Protein AF-A0AAI8L3L9-F1 (afdb_monomer)

Sequence (124 aa):
MATKAFDLRNTSGVATRWTSKEIAEESVNEAFQQWITRNPRGLDSWMSRMRNKFGRNGDRGYFDPQTDLKSITWTLRDAKDLGLKWVRNGAQGVDAGNKVIIQLKYVGRGHPSGYVVYSAYLAG

Solvent-accessible surface area (backbone atoms only — not comparable to full-atom values): 7194 Å² total; per-residue (Å²): 132,86,77,82,68,87,62,88,78,66,64,80,47,68,48,60,45,62,72,41,70,66,57,47,53,53,51,50,50,51,43,48,54,55,46,44,72,77,35,66,64,61,56,56,55,49,51,53,54,46,34,71,62,17,35,69,60,43,81,39,80,84,88,47,78,90,78,61,41,47,77,45,78,39,70,48,87,88,55,75,61,54,21,32,18,33,36,53,99,56,62,68,73,39,77,24,42,38,31,41,36,38,29,34,34,73,49,14,68,86,38,98,79,26,51,44,81,71,47,72,49,55,54,97

pLDDT: mean 86.48, std 14.78, range [34.28, 96.81]

Mean predicted aligned error: 6.99 Å

Secondary structure (DSSP, 8-state):
-------TT----EEEEES-HHHHHHHHHHHHHHHHHH-HHHHHHHHHHHHHHH-TTS-SS---TTTSSEEEEEE-SS----EEEEETTS--SEE--SEEEEEEEE--TTSTTSEEEEEEEE--

InterPro domains:
  IPR041436 Bacterial CdiA-CT RNAse A domain [PF18431] (12-121)

Radius of gyration: 16.57 Å; Cα contacts (8 Å, |Δi|>4): 202; chains: 1; bounding box: 40×28×41 Å

Structure (mmCIF, N/CA/C/O backbone):
data_AF-A0AAI8L3L9-F1
#
_entry.id   AF-A0AAI8L3L9-F1
#
loop_
_atom_site.group_PDB
_atom_site.id
_atom_site.type_symbol
_atom_site.label_atom_id
_atom_site.label_alt_id
_atom_site.label_comp_id
_atom_site.label_asym_id
_atom_site.label_entity_id
_atom_site.label_seq_id
_atom_site.pdbx_PDB_ins_code
_atom_site.Cartn_x
_atom_site.Cartn_y
_atom_site.Cartn_z
_atom_site.occupancy
_atom_site.B_iso_or_equiv
_atom_site.auth_seq_id
_atom_site.auth_comp_id
_atom_site.auth_asym_id
_atom_site.auth_atom_id
_atom_site.pdbx_PDB_model_num
ATOM 1 N N . MET A 1 1 ? -12.716 -15.469 -22.678 1.00 39.50 1 MET A N 1
ATOM 2 C CA . MET A 1 1 ? -12.681 -15.490 -21.199 1.00 39.50 1 MET A CA 1
ATOM 3 C C . MET A 1 1 ? -13.663 -14.443 -20.711 1.00 39.50 1 MET A C 1
ATOM 5 O O . MET A 1 1 ? -13.563 -13.312 -21.165 1.00 39.50 1 MET A O 1
ATOM 9 N N . ALA A 1 2 ? -14.659 -14.821 -19.909 1.00 34.28 2 ALA A N 1
ATOM 10 C CA . ALA A 1 2 ? -15.717 -13.907 -19.489 1.00 34.28 2 ALA A CA 1
ATOM 11 C C . ALA A 1 2 ? -15.167 -12.858 -18.513 1.00 34.28 2 ALA A C 1
ATOM 13 O O . ALA A 1 2 ? -14.657 -13.194 -17.444 1.00 34.28 2 ALA A O 1
ATOM 14 N N . THR A 1 3 ? -15.266 -11.591 -18.900 1.00 41.81 3 THR A N 1
ATOM 15 C CA . THR A 1 3 ? -15.090 -10.423 -18.042 1.00 41.81 3 THR A CA 1
ATOM 16 C C . THR A 1 3 ? -16.030 -10.580 -16.849 1.00 41.81 3 THR A C 1
ATOM 18 O O . THR A 1 3 ? -17.247 -10.626 -17.029 1.00 41.81 3 THR A O 1
ATOM 21 N N . LYS A 1 4 ? -15.503 -10.682 -15.623 1.00 40.34 4 LYS A N 1
ATOM 22 C CA . LYS A 1 4 ? -16.340 -10.494 -14.432 1.00 40.34 4 LYS A CA 1
ATOM 23 C C . LYS A 1 4 ? -16.766 -9.029 -14.428 1.00 40.34 4 LYS A C 1
ATOM 25 O O . LYS A 1 4 ? -16.004 -8.161 -14.013 1.00 40.34 4 LYS A O 1
ATOM 30 N N . ALA A 1 5 ? -17.955 -8.765 -14.965 1.00 44.88 5 ALA A N 1
ATOM 31 C CA . ALA A 1 5 ? -18.642 -7.499 -14.785 1.00 44.88 5 ALA A CA 1
ATOM 32 C C . ALA A 1 5 ? -18.718 -7.194 -13.283 1.00 44.88 5 ALA A C 1
ATOM 34 O O . ALA A 1 5 ? -18.861 -8.104 -12.464 1.00 44.88 5 ALA A O 1
ATOM 35 N N . PHE A 1 6 ? -18.587 -5.918 -12.931 1.00 43.78 6 PHE A N 1
ATOM 36 C CA . PHE A 1 6 ? -18.769 -5.443 -11.567 1.00 43.78 6 PHE A CA 1
ATOM 37 C C . PHE A 1 6 ? -20.202 -5.781 -11.126 1.00 43.78 6 PHE A C 1
ATOM 39 O O . PHE A 1 6 ? -21.158 -5.135 -11.552 1.00 43.78 6 PHE A O 1
ATOM 46 N N . ASP A 1 7 ? -20.361 -6.850 -10.344 1.00 43.72 7 ASP A N 1
ATOM 47 C CA . ASP A 1 7 ? -21.665 -7.290 -9.857 1.00 43.72 7 ASP A CA 1
ATOM 48 C C . ASP A 1 7 ? -22.155 -6.313 -8.780 1.00 43.72 7 ASP A C 1
ATOM 50 O O . ASP A 1 7 ? -21.639 -6.266 -7.660 1.00 43.72 7 ASP A O 1
ATOM 54 N N . LEU A 1 8 ? -23.173 -5.523 -9.124 1.00 46.22 8 LEU A N 1
ATOM 55 C CA . LEU A 1 8 ? -23.841 -4.569 -8.233 1.00 46.22 8 LEU A CA 1
ATOM 56 C C . LEU A 1 8 ? -24.506 -5.248 -7.013 1.00 46.22 8 LEU A C 1
ATOM 58 O O . LEU A 1 8 ? -24.914 -4.561 -6.073 1.00 46.22 8 LEU A O 1
ATOM 62 N N . ARG A 1 9 ? -24.590 -6.587 -6.991 1.00 46.25 9 ARG A N 1
ATOM 63 C CA . ARG A 1 9 ? -25.084 -7.398 -5.866 1.00 46.25 9 ARG A CA 1
ATOM 64 C C . ARG A 1 9 ? -24.010 -7.746 -4.838 1.00 46.25 9 ARG A C 1
ATOM 66 O O . ARG A 1 9 ? -24.297 -8.508 -3.920 1.00 46.25 9 ARG A O 1
ATOM 73 N N . ASN A 1 10 ? -22.800 -7.196 -4.943 1.00 48.53 10 ASN A N 1
ATOM 74 C CA . ASN A 1 10 ? -21.767 -7.414 -3.936 1.00 48.53 10 ASN A CA 1
ATOM 75 C C . ASN A 1 10 ? -22.216 -6.849 -2.565 1.00 48.53 10 ASN A C 1
ATOM 77 O O . ASN A 1 10 ? -22.259 -5.634 -2.334 1.00 48.53 10 ASN A O 1
ATOM 81 N N . THR A 1 11 ? -22.629 -7.743 -1.665 1.00 46.41 11 THR A N 1
ATOM 82 C CA . THR A 1 11 ? -23.160 -7.447 -0.324 1.00 46.41 11 THR A CA 1
ATOM 83 C C . THR A 1 11 ? -22.063 -7.169 0.704 1.00 46.41 11 THR A C 1
ATOM 85 O O . THR A 1 11 ? -22.372 -6.690 1.788 1.00 46.41 11 THR A O 1
ATOM 88 N N . SER A 1 12 ? -20.788 -7.387 0.367 1.00 60.78 12 SER A N 1
ATOM 89 C CA . SER A 1 12 ? -19.642 -7.261 1.276 1.00 60.78 12 SER A CA 1
ATOM 90 C C . SER A 1 12 ? -18.860 -5.954 1.091 1.00 60.78 12 SER A C 1
ATOM 92 O O . SER A 1 12 ? -17.630 -5.957 1.064 1.00 60.78 12 SER A O 1
ATOM 94 N N . GLY A 1 13 ? -19.552 -4.830 0.890 1.00 79.00 13 GLY A N 1
ATOM 95 C CA . GLY A 1 13 ? -18.888 -3.530 0.779 1.00 79.00 13 GLY A CA 1
ATOM 96 C C . GLY A 1 13 ? -18.224 -3.160 2.104 1.00 79.00 13 GLY A C 1
ATOM 97 O O . GLY A 1 13 ? -18.926 -2.984 3.096 1.00 79.00 13 GLY A O 1
ATOM 98 N N . VAL A 1 14 ? -16.896 -3.050 2.122 1.00 87.25 14 VAL A N 1
ATOM 99 C CA . VAL A 1 14 ? -16.134 -2.566 3.279 1.00 87.25 14 VAL A CA 1
ATOM 100 C C . VAL A 1 14 ? -15.508 -1.231 2.909 1.00 87.25 14 VAL A C 1
ATOM 102 O O . VAL A 1 14 ? -14.778 -1.135 1.924 1.00 87.25 14 VAL A O 1
ATOM 105 N N . ALA A 1 15 ? -15.815 -0.199 3.686 1.00 90.12 15 ALA A N 1
ATOM 106 C CA . ALA A 1 15 ? -15.183 1.107 3.589 1.00 90.12 15 ALA A CA 1
ATOM 107 C C . ALA A 1 15 ? -14.285 1.316 4.805 1.00 90.12 15 ALA A C 1
ATOM 109 O O . ALA A 1 15 ? -14.654 0.941 5.915 1.00 90.12 15 ALA A O 1
ATOM 110 N N . THR A 1 16 ? -13.128 1.939 4.603 1.00 92.12 16 THR A N 1
ATOM 111 C CA . THR A 1 16 ? -12.197 2.283 5.684 1.00 92.12 16 THR A CA 1
ATOM 112 C C . THR A 1 16 ? -11.807 3.746 5.605 1.00 92.12 16 THR A C 1
ATOM 114 O O . THR A 1 16 ? -11.685 4.292 4.507 1.00 92.12 16 THR A O 1
ATOM 117 N N . ARG A 1 17 ? -11.546 4.364 6.752 1.00 93.44 17 ARG A N 1
ATOM 118 C CA . ARG A 1 17 ? -11.076 5.743 6.849 1.00 93.44 17 ARG A CA 1
ATOM 119 C C . ARG A 1 17 ? -9.945 5.819 7.860 1.00 93.44 17 ARG A C 1
ATOM 121 O O .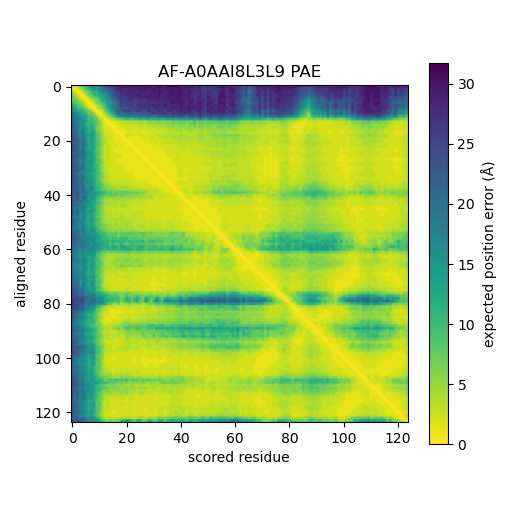 ARG A 1 17 ? -10.117 5.397 8.996 1.00 93.44 17 ARG A O 1
ATOM 128 N N . TRP A 1 18 ? -8.832 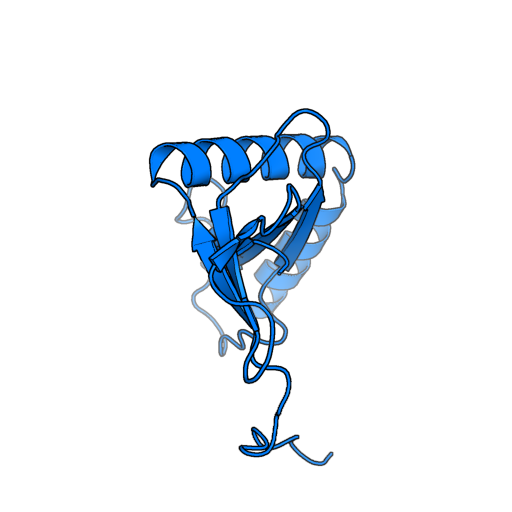6.405 7.441 1.00 94.50 18 TRP A N 1
ATOM 129 C CA . TRP A 1 18 ? -7.717 6.742 8.319 1.00 94.50 18 TRP A CA 1
ATOM 130 C C . TRP A 1 18 ? -8.141 7.730 9.407 1.00 94.50 18 TRP A C 1
ATOM 132 O O . TRP A 1 18 ? -8.926 8.643 9.136 1.00 94.50 18 TRP A O 1
ATOM 142 N N . THR A 1 19 ? -7.587 7.573 10.609 1.00 93.94 19 THR A N 1
ATOM 143 C CA . THR A 1 19 ? -7.829 8.494 11.730 1.00 93.94 19 THR A CA 1
ATOM 144 C C . THR A 1 19 ? -7.392 9.919 11.391 1.00 93.94 19 THR A C 1
ATOM 146 O O . THR A 1 19 ? -8.149 10.868 11.589 1.00 93.94 19 THR A O 1
ATOM 149 N N . SER A 1 20 ? -6.196 10.071 10.819 1.00 93.88 20 SER A N 1
ATOM 150 C CA . SER A 1 20 ? -5.680 11.351 10.336 1.00 93.88 20 SER A CA 1
ATOM 151 C C . SER A 1 20 ? -4.751 11.155 9.136 1.00 93.88 20 SER A C 1
ATOM 153 O O . SER A 1 20 ? -4.400 10.027 8.777 1.00 93.88 20 SER A O 1
ATOM 155 N N . LYS A 1 21 ? -4.365 12.263 8.496 1.00 94.50 21 LYS A N 1
ATOM 156 C CA . LYS A 1 21 ? -3.401 12.249 7.391 1.00 94.50 21 LYS A CA 1
ATOM 157 C C . LYS A 1 21 ? -2.019 11.805 7.877 1.00 94.50 21 LYS A C 1
ATOM 159 O O . LYS A 1 21 ? -1.376 11.005 7.212 1.00 94.50 21 LYS A O 1
ATOM 164 N N . GLU A 1 22 ? -1.605 12.290 9.039 1.00 94.00 22 GLU A N 1
ATOM 165 C CA . GLU A 1 22 ? -0.304 12.019 9.653 1.00 94.00 22 GLU A CA 1
ATOM 166 C C . GLU A 1 22 ? -0.169 10.524 9.960 1.00 94.00 22 GLU A C 1
ATOM 168 O O . GLU A 1 22 ? 0.787 9.890 9.522 1.00 94.00 22 GLU A O 1
ATOM 173 N N . ILE A 1 23 ? -1.196 9.926 10.580 1.00 92.81 23 ILE A N 1
ATOM 174 C CA . ILE A 1 23 ? -1.239 8.480 10.844 1.00 92.81 23 ILE A CA 1
ATOM 175 C C . ILE A 1 23 ? -1.167 7.687 9.537 1.00 92.81 23 ILE A C 1
ATOM 177 O O . ILE A 1 23 ? -0.471 6.674 9.475 1.00 92.81 23 ILE A O 1
ATOM 181 N N . ALA A 1 24 ? -1.858 8.132 8.483 1.00 94.12 2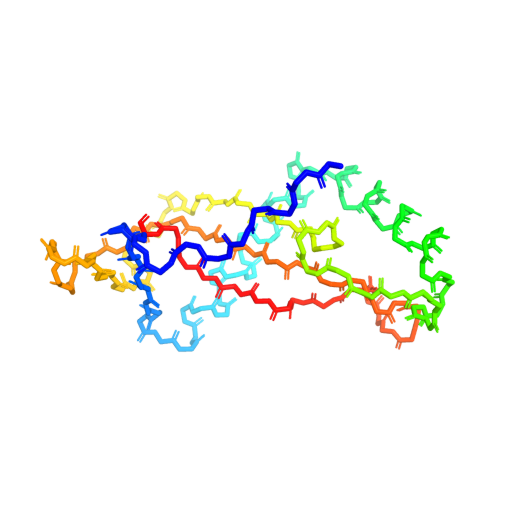4 ALA A N 1
ATOM 182 C CA . ALA A 1 24 ? -1.799 7.468 7.185 1.00 94.12 24 ALA A CA 1
ATOM 183 C C . ALA A 1 24 ? -0.384 7.516 6.586 1.00 94.12 24 ALA A C 1
ATOM 185 O O . ALA A 1 24 ? 0.123 6.491 6.136 1.00 94.12 24 ALA A O 1
ATOM 186 N N . GLU A 1 25 ? 0.266 8.681 6.597 1.00 95.25 25 GLU A N 1
ATOM 187 C CA . GLU A 1 25 ? 1.621 8.862 6.066 1.00 95.25 25 GLU A CA 1
ATOM 188 C C . GLU A 1 25 ? 2.653 8.033 6.838 1.00 95.25 25 GLU A C 1
ATOM 190 O O . GLU A 1 25 ? 3.425 7.290 6.226 1.00 95.25 25 GLU A O 1
ATOM 195 N N . GLU A 1 26 ? 2.632 8.103 8.170 1.00 94.19 26 GLU A N 1
ATOM 196 C CA . GLU A 1 26 ? 3.527 7.341 9.044 1.00 94.19 26 GLU A CA 1
ATOM 197 C C . GLU A 1 26 ? 3.333 5.835 8.856 1.00 94.19 26 GLU A C 1
ATOM 199 O O . GLU A 1 26 ? 4.294 5.115 8.574 1.00 94.19 26 GLU A O 1
ATOM 204 N N . SER A 1 27 ? 2.083 5.368 8.896 1.00 94.56 27 SER A N 1
ATOM 205 C CA . SER A 1 27 ? 1.754 3.945 8.761 1.00 94.56 27 SER A CA 1
ATOM 206 C C . SER A 1 27 ? 2.138 3.389 7.395 1.00 94.56 27 SER A C 1
ATOM 208 O O . SER A 1 27 ? 2.644 2.270 7.295 1.00 94.56 27 SER A O 1
ATOM 210 N N . VAL A 1 28 ? 1.904 4.148 6.319 1.00 95.69 28 VAL A N 1
ATOM 211 C CA . VAL A 1 28 ? 2.267 3.734 4.956 1.00 95.69 28 VAL A CA 1
ATOM 212 C C . VAL A 1 28 ? 3.781 3.684 4.794 1.00 95.69 28 VAL A C 1
ATOM 214 O O . VAL A 1 28 ? 4.294 2.706 4.243 1.00 95.69 28 VAL A O 1
ATOM 217 N N . ASN A 1 29 ? 4.501 4.690 5.293 1.00 95.38 29 ASN A N 1
ATOM 218 C CA . ASN A 1 29 ? 5.959 4.710 5.246 1.00 95.38 29 ASN A CA 1
ATOM 219 C C . ASN A 1 29 ? 6.556 3.549 6.044 1.00 95.38 29 ASN A C 1
ATOM 221 O O . ASN A 1 29 ? 7.376 2.804 5.507 1.00 95.38 29 ASN A O 1
ATOM 225 N N . GLU A 1 30 ? 6.115 3.341 7.284 1.00 95.38 30 GLU A N 1
ATOM 226 C CA . GLU A 1 30 ? 6.589 2.250 8.132 1.00 95.38 30 GLU A CA 1
ATOM 227 C C . GLU A 1 30 ? 6.298 0.884 7.496 1.00 95.38 30 GLU A C 1
ATOM 229 O O . GLU A 1 30 ? 7.201 0.055 7.347 1.00 95.38 30 GLU A O 1
ATOM 234 N N . ALA A 1 31 ? 5.061 0.661 7.043 1.00 95.50 31 ALA A N 1
ATOM 235 C CA . ALA A 1 31 ? 4.663 -0.584 6.394 1.00 95.50 31 ALA A CA 1
ATOM 236 C C . ALA A 1 31 ? 5.493 -0.857 5.134 1.00 95.50 31 ALA A C 1
ATOM 238 O O . ALA A 1 31 ? 5.931 -1.990 4.910 1.00 95.50 31 ALA A O 1
ATOM 239 N N . PHE A 1 32 ? 5.743 0.172 4.321 1.00 95.44 32 PHE A N 1
ATOM 240 C CA . PHE A 1 32 ? 6.561 0.040 3.125 1.00 95.44 32 PHE A CA 1
ATOM 241 C C . PHE A 1 32 ? 8.016 -0.300 3.467 1.00 95.44 32 PHE A C 1
ATOM 243 O O . PHE A 1 32 ? 8.554 -1.258 2.910 1.00 95.44 32 PHE A O 1
ATOM 250 N N . GLN A 1 33 ? 8.629 0.417 4.415 1.00 94.75 33 GLN A N 1
ATOM 251 C CA . GLN A 1 33 ? 10.013 0.196 4.856 1.00 94.75 33 GLN A CA 1
ATOM 252 C C . GLN A 1 33 ? 10.217 -1.206 5.445 1.00 94.75 33 GLN A C 1
ATOM 254 O O . GLN A 1 33 ? 11.172 -1.915 5.102 1.00 94.75 33 GLN A O 1
ATOM 259 N N . GLN A 1 34 ? 9.285 -1.664 6.283 1.00 95.38 34 GLN A N 1
ATOM 260 C CA . GLN A 1 34 ? 9.333 -3.020 6.823 1.00 95.38 34 GLN A CA 1
ATOM 261 C C . GLN A 1 34 ? 9.157 -4.066 5.717 1.00 95.38 34 GLN A C 1
ATOM 263 O O . GLN A 1 34 ? 9.877 -5.070 5.692 1.00 95.38 34 GLN A O 1
ATOM 268 N N . TRP A 1 35 ? 8.245 -3.832 4.769 1.00 94.88 35 TRP A N 1
ATOM 269 C CA . TRP A 1 35 ? 8.011 -4.766 3.675 1.00 94.88 35 TRP A CA 1
ATOM 270 C C . TRP A 1 35 ? 9.223 -4.897 2.751 1.00 94.88 35 TRP A C 1
ATOM 272 O O . TRP A 1 35 ? 9.604 -6.032 2.458 1.00 94.88 35 TRP A O 1
ATOM 282 N N . ILE A 1 36 ? 9.851 -3.792 2.323 1.00 93.62 36 ILE A N 1
ATOM 283 C CA . ILE A 1 36 ? 11.039 -3.844 1.448 1.00 93.62 36 ILE A CA 1
ATOM 284 C C . ILE A 1 36 ? 12.216 -4.529 2.144 1.00 93.62 36 ILE A C 1
ATOM 286 O O . ILE A 1 36 ? 12.909 -5.325 1.514 1.00 93.62 36 ILE A O 1
ATOM 290 N N . THR A 1 37 ? 12.380 -4.314 3.454 1.00 93.38 37 THR A N 1
ATOM 291 C CA . THR A 1 37 ? 13.418 -4.978 4.254 1.00 93.38 37 THR A CA 1
ATOM 292 C C . THR A 1 37 ? 13.222 -6.495 4.263 1.00 93.38 37 THR A C 1
ATOM 294 O O . THR A 1 37 ? 14.188 -7.249 4.163 1.00 93.38 37 THR A O 1
ATOM 297 N N . ARG A 1 38 ? 11.969 -6.971 4.326 1.00 93.44 38 ARG A N 1
ATOM 298 C CA . ARG A 1 38 ? 11.662 -8.414 4.296 1.00 93.44 38 ARG A CA 1
ATOM 299 C C . ARG A 1 38 ? 11.519 -8.999 2.890 1.00 93.44 38 ARG A C 1
ATOM 301 O O . ARG A 1 38 ? 11.603 -10.213 2.736 1.00 93.44 38 ARG A O 1
ATOM 308 N N . ASN A 1 39 ? 11.300 -8.170 1.870 1.00 91.94 39 ASN A N 1
ATOM 309 C CA . ASN A 1 39 ? 11.049 -8.594 0.490 1.00 91.94 39 ASN A CA 1
ATOM 310 C C . ASN A 1 39 ? 11.960 -7.867 -0.515 1.00 91.94 39 ASN A C 1
ATOM 312 O O . ASN A 1 39 ? 11.453 -7.330 -1.507 1.00 91.94 39 ASN A O 1
ATOM 316 N N . PRO A 1 40 ? 13.295 -7.883 -0.333 1.00 83.94 40 PRO A N 1
ATOM 317 C CA . PRO A 1 40 ? 14.206 -7.041 -1.112 1.00 83.94 40 PRO A CA 1
ATOM 318 C C . PRO A 1 40 ? 14.090 -7.280 -2.625 1.00 83.94 40 PRO A C 1
ATOM 320 O O . PRO A 1 40 ? 14.078 -6.345 -3.414 1.00 83.94 40 PRO A O 1
ATOM 323 N N . ARG A 1 41 ? 13.884 -8.533 -3.050 1.00 92.38 41 ARG A N 1
ATOM 324 C CA . ARG A 1 41 ? 13.749 -8.891 -4.477 1.00 92.38 41 ARG A CA 1
ATOM 325 C C . ARG A 1 41 ? 12.354 -8.647 -5.057 1.00 92.38 41 ARG A C 1
ATOM 327 O O . ARG A 1 41 ? 12.180 -8.664 -6.278 1.00 92.38 41 ARG A O 1
ATOM 334 N N . GLY A 1 42 ? 11.341 -8.482 -4.205 1.00 91.38 42 GLY A N 1
ATOM 335 C CA . GLY A 1 42 ? 9.942 -8.400 -4.624 1.00 91.38 42 GLY A CA 1
ATOM 336 C C . GLY A 1 42 ? 9.631 -7.111 -5.381 1.00 91.38 42 GLY A C 1
ATOM 337 O O . GLY A 1 42 ? 8.846 -7.132 -6.334 1.00 91.38 42 GLY A O 1
ATOM 338 N N . LEU A 1 43 ? 10.265 -6.010 -4.972 1.00 92.94 43 LEU A N 1
ATOM 339 C CA . LEU A 1 43 ? 10.152 -4.715 -5.634 1.00 92.94 43 LEU A CA 1
ATOM 340 C C . LEU A 1 43 ? 10.886 -4.721 -6.978 1.00 92.94 43 LEU A C 1
ATOM 342 O O . LEU A 1 43 ? 10.276 -4.417 -7.999 1.00 92.94 43 LEU A O 1
ATOM 346 N N . ASP A 1 44 ? 12.143 -5.165 -7.001 1.00 93.00 44 ASP A N 1
ATOM 347 C CA . ASP A 1 44 ? 12.979 -5.187 -8.211 1.00 93.00 44 ASP A CA 1
ATOM 348 C C . ASP A 1 44 ? 12.398 -6.059 -9.326 1.00 93.00 44 ASP A C 1
ATOM 350 O O . ASP A 1 44 ? 12.396 -5.683 -10.505 1.00 93.00 44 ASP A O 1
ATOM 354 N N . SER A 1 45 ? 11.854 -7.221 -8.955 1.00 94.75 45 SER A N 1
ATOM 355 C CA . SER A 1 45 ? 11.215 -8.137 -9.903 1.00 94.75 45 SER A CA 1
ATOM 356 C C . SER A 1 45 ? 9.963 -7.509 -10.515 1.00 94.75 45 SER A C 1
ATOM 358 O O . SER A 1 45 ? 9.748 -7.578 -11.728 1.00 94.75 45 SER A O 1
ATOM 360 N N . TRP A 1 46 ? 9.144 -6.845 -9.692 1.00 94.75 46 TRP A N 1
ATOM 361 C CA . TRP A 1 46 ? 7.974 -6.120 -10.178 1.00 94.75 46 TRP A CA 1
ATOM 362 C C . TRP A 1 46 ? 8.372 -4.939 -11.072 1.00 94.75 46 TRP A C 1
ATOM 364 O O . TRP A 1 46 ? 7.848 -4.822 -12.179 1.00 94.75 46 TRP A O 1
ATOM 374 N N . MET A 1 47 ? 9.346 -4.131 -10.652 1.00 94.38 47 MET A N 1
ATOM 375 C CA . MET A 1 47 ? 9.875 -3.002 -11.423 1.00 94.38 47 MET A CA 1
ATOM 376 C C . MET A 1 47 ? 10.412 -3.440 -12.786 1.00 94.38 47 MET A C 1
ATOM 378 O O . MET A 1 47 ? 10.147 -2.793 -13.797 1.00 94.38 47 MET A O 1
ATOM 382 N N . SER A 1 48 ? 11.122 -4.567 -12.843 1.00 94.50 48 SER A N 1
ATOM 383 C CA . SER A 1 48 ? 11.641 -5.126 -14.096 1.00 94.50 48 SER A CA 1
ATOM 384 C C . SER A 1 48 ? 10.516 -5.558 -15.038 1.00 94.50 48 SER A C 1
ATOM 386 O O . SER A 1 48 ? 10.552 -5.227 -16.225 1.00 94.50 48 SER A O 1
ATOM 388 N N . ARG A 1 49 ? 9.479 -6.224 -14.509 1.00 94.62 49 ARG A N 1
ATOM 389 C CA . ARG A 1 49 ? 8.271 -6.588 -15.269 1.00 94.62 49 ARG A CA 1
ATOM 390 C C . ARG A 1 49 ? 7.566 -5.346 -15.822 1.00 94.62 49 ARG A C 1
ATOM 392 O O . ARG A 1 49 ? 7.222 -5.317 -17.001 1.00 94.62 49 ARG A O 1
ATOM 399 N N . MET A 1 50 ? 7.385 -4.317 -14.995 1.00 95.12 50 MET A N 1
ATOM 400 C CA . MET A 1 50 ? 6.734 -3.068 -15.402 1.00 95.12 50 MET A CA 1
ATOM 401 C C . MET A 1 50 ? 7.550 -2.299 -16.434 1.00 95.12 50 MET A C 1
ATOM 403 O O . MET A 1 50 ? 6.988 -1.855 -17.425 1.00 95.12 50 MET A O 1
ATOM 407 N N . ARG A 1 51 ? 8.874 -2.223 -16.282 1.00 93.69 51 ARG A N 1
ATOM 408 C CA . ARG A 1 51 ? 9.764 -1.599 -17.270 1.00 93.69 51 ARG A CA 1
ATOM 409 C C . ARG A 1 51 ? 9.679 -2.272 -18.640 1.00 93.69 51 ARG A C 1
ATOM 411 O O . ARG A 1 51 ? 9.766 -1.592 -19.657 1.00 93.69 51 ARG A O 1
ATOM 418 N N . ASN A 1 52 ? 9.526 -3.594 -18.681 1.00 92.69 52 ASN A N 1
ATOM 419 C CA . ASN A 1 52 ? 9.369 -4.316 -19.944 1.00 92.69 52 ASN A CA 1
ATOM 420 C C . ASN A 1 52 ? 8.000 -4.042 -20.586 1.00 92.69 52 ASN A C 1
ATOM 422 O O . ASN A 1 52 ? 7.923 -3.910 -21.803 1.00 92.69 52 ASN A O 1
ATOM 426 N N . LYS A 1 53 ? 6.940 -3.914 -19.776 1.00 92.31 53 LYS A N 1
ATOM 427 C CA . LYS A 1 53 ? 5.580 -3.618 -20.253 1.00 92.31 53 LYS A CA 1
ATOM 428 C C . LYS A 1 53 ? 5.412 -2.159 -20.700 1.00 92.31 53 LYS A C 1
ATOM 430 O O . LYS A 1 53 ? 4.923 -1.915 -21.796 1.00 92.31 53 LYS A O 1
ATOM 435 N N . PHE A 1 54 ? 5.830 -1.209 -19.866 1.00 92.44 54 PHE A N 1
ATOM 436 C CA . PHE A 1 54 ? 5.584 0.227 -20.042 1.00 92.44 54 PHE A CA 1
ATOM 437 C C . PHE A 1 54 ? 6.774 1.005 -20.620 1.00 92.44 54 PHE A C 1
ATOM 439 O O . PHE A 1 54 ? 6.697 2.214 -20.823 1.00 92.44 54 PHE A O 1
ATOM 446 N N . GLY A 1 55 ? 7.891 0.330 -20.894 1.00 89.31 55 GLY A N 1
ATOM 447 C CA . GLY A 1 55 ? 9.132 0.979 -21.303 1.00 89.31 55 GLY A CA 1
ATOM 448 C C . GLY A 1 55 ? 9.862 1.656 -20.138 1.00 89.31 55 GLY A C 1
ATOM 449 O O . GLY A 1 55 ? 9.389 1.710 -19.006 1.00 89.31 55 GLY A O 1
ATOM 450 N N . ARG A 1 56 ? 11.061 2.184 -20.417 1.00 85.44 56 ARG A N 1
ATOM 451 C CA . ARG A 1 56 ? 11.921 2.827 -19.402 1.00 85.44 56 ARG A CA 1
ATOM 452 C C . ARG A 1 56 ? 11.313 4.103 -18.808 1.00 85.44 56 ARG A C 1
ATOM 454 O O . ARG A 1 56 ? 11.634 4.437 -17.667 1.00 85.44 56 ARG A O 1
ATOM 461 N N . ASN A 1 57 ? 10.463 4.785 -19.573 1.00 85.75 57 ASN A N 1
ATOM 462 C CA . ASN A 1 57 ? 9.866 6.065 -19.202 1.00 85.75 57 ASN A CA 1
ATOM 463 C C . ASN A 1 57 ? 8.414 5.928 -18.721 1.00 85.75 57 ASN A C 1
ATOM 465 O O . ASN A 1 57 ? 7.821 6.929 -18.349 1.00 85.75 57 ASN A O 1
ATOM 469 N N . GLY A 1 58 ? 7.854 4.711 -18.683 1.00 83.00 58 GLY A N 1
ATOM 470 C CA . GLY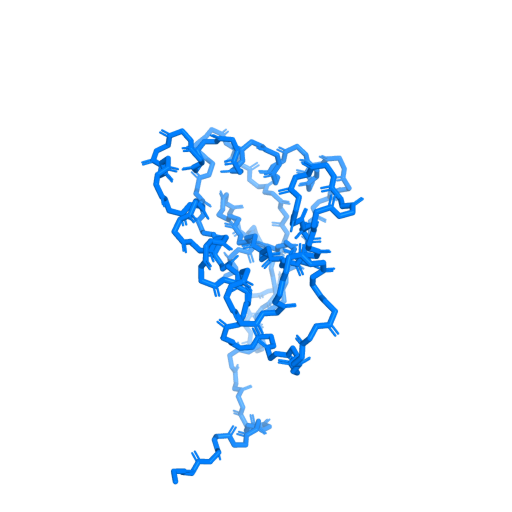 A 1 58 ? 6.463 4.504 -18.267 1.00 83.00 58 GLY A CA 1
ATOM 471 C C . GLY A 1 58 ? 5.426 5.026 -19.271 1.00 83.00 58 GLY A C 1
ATOM 472 O O . GLY A 1 58 ? 4.270 5.205 -18.907 1.00 83.00 58 GLY A O 1
ATOM 473 N N . ASP A 1 59 ? 5.841 5.290 -20.509 1.00 83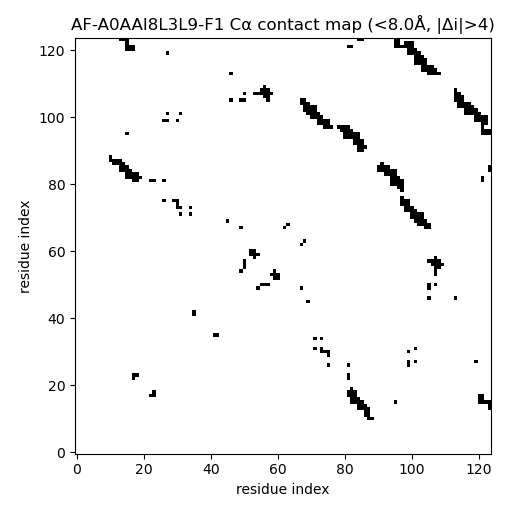.62 59 ASP A N 1
ATOM 474 C CA . ASP A 1 59 ? 5.102 6.001 -21.556 1.00 83.62 59 ASP A CA 1
ATOM 475 C C . ASP A 1 59 ? 4.417 5.074 -22.572 1.00 83.62 59 ASP A C 1
ATOM 477 O O . ASP A 1 59 ? 3.726 5.540 -23.476 1.00 83.62 59 ASP A O 1
ATOM 481 N N . ARG A 1 60 ? 4.609 3.756 -22.452 1.00 84.56 60 ARG A N 1
ATOM 482 C CA . ARG A 1 60 ? 4.100 2.772 -23.418 1.00 84.56 60 ARG A CA 1
ATOM 483 C C . ARG A 1 60 ? 2.987 1.922 -22.832 1.00 84.56 60 ARG A C 1
ATOM 485 O O . ARG A 1 60 ? 3.056 1.527 -21.681 1.00 84.56 60 ARG A O 1
ATOM 492 N N . GLY A 1 61 ? 2.040 1.512 -23.670 1.00 82.81 61 GLY A N 1
ATOM 493 C CA . GLY A 1 61 ? 1.020 0.530 -23.300 1.00 82.81 61 GLY A CA 1
ATOM 494 C C . GLY A 1 61 ? -0.112 1.090 -22.435 1.00 82.81 61 GLY A C 1
ATOM 495 O O . GLY A 1 61 ? -0.099 2.239 -22.001 1.00 82.81 61 GLY A O 1
ATOM 496 N N . TYR A 1 62 ? -1.126 0.256 -22.220 1.00 87.94 62 TYR A N 1
ATOM 497 C CA . TYR A 1 62 ? -2.306 0.601 -21.431 1.00 87.94 62 TYR A CA 1
ATOM 498 C C . TYR A 1 62 ? -2.126 0.168 -19.973 1.00 87.94 62 TYR A C 1
ATOM 500 O O . TYR A 1 62 ? -1.705 -0.961 -19.700 1.00 87.94 62 TYR A O 1
ATOM 508 N N . PHE A 1 63 ? -2.439 1.073 -19.044 1.00 90.06 63 PHE A N 1
ATOM 509 C CA . PHE A 1 63 ? -2.416 0.794 -17.612 1.00 90.06 63 PHE A CA 1
ATOM 510 C C . PHE A 1 63 ? -3.701 0.087 -17.185 1.00 90.06 63 PHE A C 1
ATOM 512 O O . PHE A 1 63 ? -4.787 0.652 -17.298 1.00 90.06 63 PHE A O 1
ATOM 519 N N . ASP A 1 64 ? -3.558 -1.118 -16.638 1.00 90.19 64 ASP A N 1
ATOM 520 C CA . ASP A 1 64 ? -4.641 -1.864 -16.012 1.00 90.19 64 ASP A CA 1
ATOM 521 C C . ASP A 1 64 ? -4.421 -1.932 -14.487 1.00 90.19 64 ASP A C 1
ATOM 523 O O . ASP A 1 64 ? -3.513 -2.637 -14.018 1.00 90.19 64 ASP A O 1
ATOM 527 N N . PRO A 1 65 ? -5.247 -1.239 -13.679 1.00 86.50 65 PRO A N 1
ATOM 528 C CA . PRO A 1 65 ? -5.108 -1.249 -12.227 1.00 86.50 65 PRO A CA 1
ATOM 529 C C . PRO A 1 65 ? -5.287 -2.642 -11.604 1.00 86.50 65 PRO A C 1
ATOM 531 O O . PRO A 1 65 ? -4.821 -2.859 -10.487 1.00 86.50 65 PRO A O 1
ATOM 534 N N . GLN A 1 66 ? -5.906 -3.603 -12.298 1.00 86.25 66 GLN A N 1
ATOM 535 C CA . GLN A 1 66 ? -6.084 -4.964 -11.784 1.00 86.25 66 GLN A CA 1
ATOM 536 C C . GLN A 1 66 ? -4.795 -5.795 -11.837 1.00 86.25 66 GLN A C 1
ATOM 538 O O . GLN A 1 66 ? -4.611 -6.685 -11.007 1.00 86.25 66 GLN A O 1
ATOM 543 N N . THR A 1 67 ? -3.888 -5.521 -12.783 1.00 87.75 67 THR A N 1
ATOM 544 C CA . THR A 1 67 ? -2.699 -6.368 -13.028 1.00 87.75 67 THR A CA 1
ATOM 545 C C . THR A 1 67 ? -1.357 -5.652 -12.877 1.00 87.75 67 THR A C 1
ATOM 547 O O . THR A 1 67 ? -0.309 -6.296 -12.701 1.00 87.75 67 THR A O 1
ATOM 550 N N . ASP A 1 68 ? -1.366 -4.324 -12.990 1.00 92.31 68 ASP A N 1
ATOM 551 C CA . ASP A 1 68 ? -0.144 -3.518 -13.056 1.00 92.31 68 ASP A CA 1
ATOM 552 C C . ASP A 1 68 ? 0.230 -2.890 -11.720 1.00 92.31 68 ASP A C 1
ATOM 554 O O . ASP A 1 68 ? 1.406 -2.609 -11.480 1.00 92.31 68 ASP A O 1
ATOM 558 N N . LEU A 1 69 ? -0.735 -2.752 -10.811 1.00 95.00 69 LEU A N 1
ATOM 559 C CA . LEU A 1 69 ? -0.453 -2.325 -9.450 1.00 95.00 69 LEU A CA 1
ATOM 560 C C . LEU A 1 69 ? 0.297 -3.417 -8.681 1.00 95.00 69 LEU A C 1
ATOM 562 O O . LEU A 1 69 ? -0.046 -4.601 -8.725 1.00 95.00 69 LEU A O 1
ATOM 566 N N . LYS A 1 70 ? 1.316 -3.016 -7.919 1.00 95.56 70 LYS A N 1
ATOM 567 C CA . LYS A 1 70 ? 1.898 -3.881 -6.889 1.00 95.56 70 LYS A CA 1
ATOM 568 C C . LYS A 1 70 ? 1.141 -3.659 -5.595 1.00 95.56 70 LYS A C 1
ATOM 570 O O . LYS A 1 70 ? 1.339 -2.639 -4.945 1.00 95.56 70 LYS A O 1
ATOM 575 N N . SER A 1 71 ? 0.307 -4.623 -5.222 1.00 95.19 71 SER A N 1
ATOM 576 C CA . SER A 1 71 ? -0.285 -4.649 -3.888 1.00 95.19 71 SER A CA 1
ATOM 577 C C . SER A 1 71 ? 0.735 -5.178 -2.879 1.00 95.19 71 SER A C 1
ATOM 579 O O . SER A 1 71 ? 1.311 -6.257 -3.051 1.00 95.19 71 SER A O 1
ATOM 581 N N . ILE A 1 72 ? 0.975 -4.385 -1.845 1.00 95.00 72 ILE A N 1
ATOM 582 C CA . ILE A 1 72 ? 1.740 -4.719 -0.653 1.00 95.00 72 ILE A CA 1
ATOM 583 C C . ILE A 1 72 ? 0.738 -4.761 0.488 1.00 95.00 72 ILE A C 1
ATOM 585 O O . ILE A 1 72 ? -0.040 -3.833 0.670 1.00 95.00 72 ILE A O 1
ATOM 589 N N . THR A 1 73 ? 0.740 -5.848 1.245 1.00 94.62 73 THR A N 1
ATOM 590 C CA . THR A 1 73 ? -0.090 -5.993 2.438 1.00 94.62 73 THR A CA 1
ATOM 591 C C . THR A 1 73 ? 0.826 -6.205 3.626 1.00 94.62 73 THR A C 1
ATOM 593 O O . THR A 1 73 ? 1.681 -7.092 3.587 1.00 94.62 73 THR A O 1
ATOM 596 N N . TRP A 1 74 ? 0.649 -5.402 4.669 1.00 95.62 74 TRP A N 1
ATOM 597 C CA . TRP A 1 74 ? 1.507 -5.442 5.844 1.00 95.62 74 TRP A CA 1
ATOM 598 C C . TRP A 1 74 ? 0.731 -5.204 7.134 1.00 95.62 74 TRP A C 1
ATOM 600 O O . TRP A 1 74 ? -0.275 -4.503 7.128 1.00 95.62 74 TRP A O 1
ATOM 610 N N . THR A 1 75 ? 1.205 -5.780 8.235 1.00 94.31 75 THR A N 1
ATOM 611 C CA . THR A 1 75 ? 0.616 -5.616 9.569 1.00 94.31 75 THR A CA 1
ATOM 612 C C . THR A 1 75 ? 1.634 -4.944 10.482 1.00 94.31 75 THR A C 1
ATOM 614 O O . THR A 1 75 ? 2.706 -5.504 10.716 1.00 94.31 75 THR A O 1
ATOM 617 N N . LEU A 1 76 ? 1.291 -3.762 10.992 1.00 92.31 76 LEU A N 1
ATOM 618 C CA . LEU A 1 76 ? 2.106 -2.981 11.922 1.00 92.31 76 LEU A CA 1
ATOM 619 C C . LEU A 1 76 ? 1.893 -3.516 13.341 1.00 92.31 76 LEU A C 1
ATOM 621 O O . LEU A 1 76 ? 0.824 -3.346 13.916 1.00 92.31 76 LEU A O 1
ATOM 625 N N . ARG A 1 77 ? 2.878 -4.232 13.893 1.00 84.00 77 ARG A N 1
ATOM 626 C CA . ARG A 1 77 ? 2.694 -5.016 15.133 1.00 84.00 77 ARG A CA 1
ATOM 627 C C . ARG A 1 77 ? 2.416 -4.164 16.370 1.00 84.00 77 ARG A C 1
ATOM 629 O O . ARG A 1 77 ? 1.647 -4.607 17.218 1.00 84.00 77 ARG A O 1
ATOM 636 N N . ASP A 1 78 ? 2.997 -2.973 16.431 1.00 80.12 78 ASP A N 1
ATOM 637 C CA . ASP A 1 78 ? 2.940 -2.109 17.614 1.00 80.12 78 ASP A CA 1
ATOM 638 C C . ASP A 1 78 ? 1.889 -0.994 17.490 1.00 80.12 78 ASP A C 1
ATOM 640 O O . ASP A 1 78 ? 1.562 -0.333 18.474 1.00 80.12 78 ASP A O 1
ATOM 644 N N . ALA A 1 79 ? 1.299 -0.822 16.302 1.00 73.00 79 ALA A N 1
ATOM 645 C CA . ALA A 1 79 ? 0.216 0.126 16.082 1.00 73.00 79 ALA A CA 1
ATOM 646 C C . ALA A 1 79 ? -1.124 -0.464 16.544 1.00 73.00 79 ALA A C 1
ATOM 648 O O . ALA A 1 79 ? -1.484 -1.590 16.186 1.00 73.00 79 ALA A O 1
ATOM 649 N N . LYS A 1 80 ? -1.884 0.320 17.312 1.00 67.81 80 LYS A N 1
ATOM 650 C CA . LYS A 1 80 ? -3.292 0.059 17.626 1.00 67.81 80 LYS A CA 1
ATOM 651 C C . LYS A 1 80 ? -4.128 1.174 17.010 1.00 67.81 80 LYS A C 1
ATOM 653 O O . LYS A 1 80 ? -3.765 2.332 17.165 1.00 67.81 80 LYS A O 1
ATOM 658 N N . ASP A 1 81 ? -5.206 0.784 16.337 1.00 77.75 81 ASP A N 1
ATOM 659 C CA . ASP A 1 81 ? -6.201 1.660 15.714 1.00 77.75 81 ASP A CA 1
ATOM 660 C C . ASP A 1 81 ? -5.641 2.682 14.707 1.00 77.75 81 ASP A C 1
ATOM 662 O O . ASP A 1 81 ? -5.345 3.836 15.016 1.00 77.75 81 ASP A O 1
ATOM 666 N N . LEU A 1 82 ? -5.510 2.250 13.452 1.00 89.75 82 LEU A N 1
ATOM 667 C CA . LEU A 1 82 ? -5.110 3.138 12.356 1.00 89.75 82 LEU A CA 1
ATOM 668 C C . LEU A 1 82 ? -6.287 3.948 11.785 1.00 89.75 82 LEU A C 1
ATOM 670 O O . LEU A 1 82 ? -6.095 4.828 10.935 1.00 89.75 82 LEU A O 1
ATOM 674 N N . GLY A 1 83 ? -7.512 3.622 12.194 1.00 91.81 83 GLY A N 1
ATOM 675 C CA . GLY A 1 83 ? -8.718 4.167 11.606 1.00 91.81 83 GLY A CA 1
ATOM 676 C C . GLY A 1 83 ? -9.921 3.256 11.752 1.00 91.81 83 GLY A C 1
ATOM 677 O O . GLY A 1 83 ? -9.889 2.184 12.343 1.00 91.81 83 GLY A O 1
ATOM 678 N N . LEU A 1 84 ? -11.010 3.687 11.133 1.00 93.25 84 LEU A N 1
ATOM 679 C CA . LEU A 1 84 ? -12.314 3.060 11.276 1.00 93.25 84 LEU A CA 1
ATOM 680 C C . LEU A 1 84 ? -12.718 2.312 10.009 1.00 93.25 84 LEU A C 1
ATOM 682 O O . LEU A 1 84 ? -12.329 2.678 8.895 1.00 93.25 84 LEU A O 1
ATOM 686 N N . LYS A 1 85 ? -13.557 1.292 10.176 1.00 91.50 85 LYS A N 1
ATOM 687 C CA . LYS A 1 85 ? -14.202 0.544 9.099 1.00 91.50 85 LYS A CA 1
ATOM 688 C C . LYS A 1 85 ? -15.719 0.503 9.239 1.00 91.50 85 LYS A C 1
ATOM 690 O O . LYS A 1 85 ? -16.279 0.499 10.337 1.00 91.50 85 LYS A O 1
ATOM 695 N N . TRP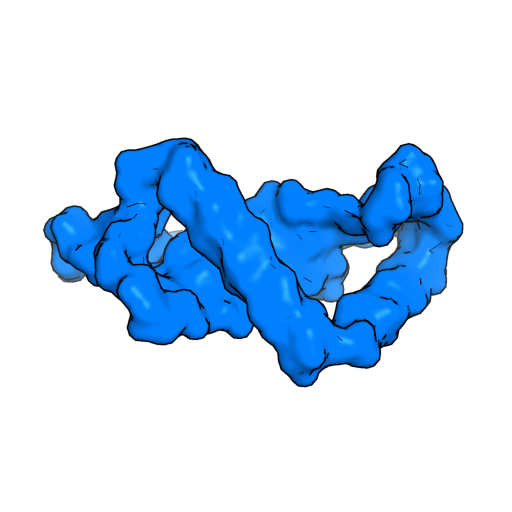 A 1 86 ? -16.378 0.408 8.091 1.00 91.25 86 TRP A N 1
ATOM 696 C CA . TRP A 1 86 ? -17.820 0.255 7.947 1.00 91.25 86 TRP A CA 1
ATOM 697 C C . TRP A 1 86 ? -18.101 -0.886 6.981 1.00 91.25 86 TRP A C 1
ATOM 699 O O . TRP A 1 86 ? -17.602 -0.893 5.855 1.00 91.25 86 TRP A O 1
ATOM 709 N N . VAL A 1 87 ? -18.912 -1.842 7.421 1.00 89.94 87 VAL A N 1
ATOM 710 C CA . VAL A 1 87 ? -19.340 -2.983 6.611 1.00 89.94 87 VAL A CA 1
ATOM 711 C C . VAL A 1 87 ? -20.786 -2.761 6.189 1.00 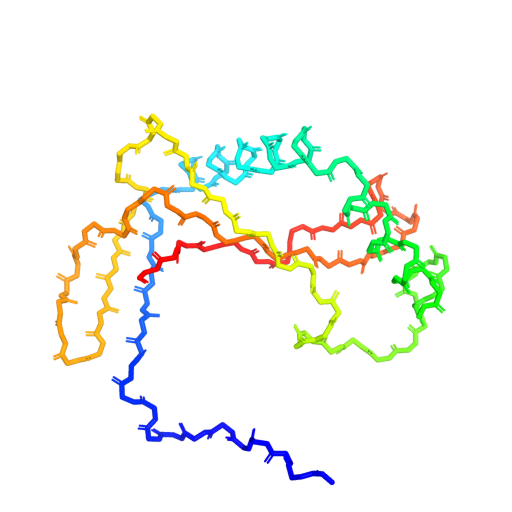89.94 87 VAL A C 1
ATOM 713 O O . VAL A 1 87 ? -21.642 -2.452 7.018 1.00 89.94 87 VAL A O 1
ATOM 716 N N . ARG A 1 88 ? -21.083 -2.919 4.899 1.00 83.06 88 ARG A N 1
ATOM 717 C CA . ARG A 1 88 ? -22.446 -2.833 4.363 1.00 83.06 88 ARG A CA 1
ATOM 718 C C . ARG A 1 88 ? -23.357 -3.806 5.122 1.00 83.06 88 ARG A C 1
ATOM 720 O O . ARG A 1 88 ? -23.079 -4.999 5.159 1.00 83.06 88 ARG A O 1
ATOM 727 N N . ASN A 1 89 ? -24.434 -3.291 5.717 1.00 85.38 89 ASN A N 1
ATOM 728 C CA . ASN A 1 89 ? -25.370 -4.047 6.567 1.00 85.38 89 ASN A CA 1
ATOM 729 C C . ASN A 1 89 ? -24.728 -4.717 7.802 1.00 85.38 89 ASN A C 1
ATOM 731 O O . ASN A 1 89 ? -25.265 -5.696 8.315 1.00 85.38 89 ASN A O 1
ATOM 735 N N . GLY A 1 90 ? -23.582 -4.219 8.271 1.00 84.81 90 GLY A N 1
ATOM 736 C CA . GLY A 1 90 ? -22.849 -4.780 9.405 1.00 84.81 90 GLY A CA 1
ATOM 737 C C . GLY A 1 90 ? -22.330 -3.709 10.359 1.00 84.81 90 GLY A C 1
ATOM 738 O O . GLY A 1 90 ? -22.924 -2.639 10.499 1.00 84.81 90 GLY A O 1
ATOM 739 N N . ALA A 1 91 ? -21.205 -4.003 11.014 1.00 84.88 91 ALA A N 1
ATOM 740 C CA . ALA A 1 91 ? -20.556 -3.095 11.953 1.00 84.88 91 ALA A CA 1
ATOM 741 C C . ALA A 1 91 ? -20.255 -1.728 11.310 1.00 84.88 91 ALA A C 1
ATOM 743 O O . ALA A 1 91 ? -19.733 -1.658 10.195 1.00 84.88 91 ALA A O 1
ATOM 744 N N . GLN A 1 92 ? -20.590 -0.653 12.023 1.00 89.12 92 GLN A N 1
ATOM 745 C CA . GLN A 1 92 ? -20.379 0.728 11.593 1.00 89.12 92 GLN A CA 1
ATOM 746 C C . GLN A 1 92 ? -19.364 1.395 12.522 1.00 89.12 92 GLN A C 1
ATOM 748 O O . GLN A 1 92 ? -19.557 1.378 13.734 1.00 89.12 92 GLN A O 1
ATOM 753 N N . GLY A 1 93 ? -18.316 1.998 11.960 1.00 86.81 93 GLY A N 1
ATOM 754 C CA . GLY A 1 93 ? -17.363 2.818 12.710 1.00 86.81 93 GLY A CA 1
ATOM 755 C C . GLY A 1 93 ? -16.574 2.045 13.764 1.00 86.81 93 GLY A C 1
ATOM 756 O O . GLY A 1 93 ? -16.358 2.564 14.852 1.00 86.81 93 GLY A O 1
ATOM 757 N N . VAL A 1 94 ? -16.179 0.808 13.461 1.00 89.56 94 VAL A N 1
ATOM 758 C CA . VAL A 1 94 ? -15.331 -0.007 14.351 1.00 89.56 94 VAL A CA 1
ATOM 759 C C . VAL A 1 94 ? -13.866 0.097 13.940 1.00 89.56 94 VAL A C 1
ATOM 761 O O . VAL A 1 94 ? -13.591 0.426 12.791 1.00 89.56 94 VAL A O 1
ATOM 764 N N . ASP A 1 95 ? -12.939 -0.215 14.843 1.00 90.69 95 ASP A N 1
ATOM 765 C CA . ASP A 1 95 ? -11.496 -0.244 14.562 1.00 90.69 95 ASP A CA 1
ATOM 766 C C . ASP A 1 95 ? -11.192 -1.132 13.331 1.00 90.69 95 ASP A C 1
ATOM 768 O O . ASP A 1 95 ? -11.639 -2.285 13.227 1.00 90.69 95 ASP A O 1
ATOM 772 N N . ALA A 1 96 ? -10.477 -0.566 12.356 1.00 88.94 96 ALA A N 1
ATOM 773 C CA . ALA A 1 96 ? -10.041 -1.232 11.129 1.00 88.94 96 ALA A CA 1
ATOM 774 C C . ALA A 1 96 ? -8.788 -2.104 11.333 1.00 88.94 96 ALA A C 1
ATOM 776 O O . ALA A 1 96 ? -8.380 -2.838 10.434 1.00 88.94 96 ALA A O 1
ATOM 777 N N . GLY A 1 97 ? -8.193 -2.053 12.518 1.00 89.50 97 GLY A N 1
ATOM 778 C CA . GLY A 1 97 ? -6.993 -2.760 12.909 1.00 89.50 97 GLY A CA 1
ATOM 779 C C . GLY A 1 97 ? -5.721 -2.078 12.416 1.00 89.50 97 GLY A C 1
ATOM 780 O O . GLY A 1 97 ? -5.674 -0.902 12.062 1.00 89.50 97 GLY A O 1
ATOM 781 N N . ASN A 1 98 ? -4.652 -2.863 12.389 1.00 92.62 98 ASN A N 1
ATOM 782 C CA . ASN A 1 98 ? -3.282 -2.411 12.151 1.00 92.62 98 ASN A CA 1
ATOM 783 C C . ASN A 1 98 ? -2.700 -2.909 10.821 1.00 92.62 98 ASN A C 1
ATOM 785 O O . ASN A 1 98 ? -1.482 -3.005 10.644 1.00 92.62 98 ASN A O 1
ATOM 789 N N . LYS A 1 99 ? -3.571 -3.298 9.887 1.00 93.62 99 LYS A N 1
ATOM 790 C CA . LYS A 1 99 ? -3.178 -3.877 8.606 1.00 93.62 99 LYS A CA 1
ATOM 791 C C . LYS A 1 99 ? -3.383 -2.870 7.482 1.00 93.62 99 LYS A C 1
ATOM 793 O O . LYS A 1 99 ? -4.490 -2.395 7.257 1.00 93.62 99 LYS A O 1
ATOM 798 N N . VAL A 1 100 ? -2.312 -2.599 6.745 1.00 94.50 100 VAL A N 1
ATOM 799 C CA . VAL A 1 100 ? -2.252 -1.614 5.663 1.00 94.50 100 VAL A CA 1
ATOM 800 C C . VAL A 1 100 ? -2.090 -2.327 4.324 1.00 94.50 100 VAL A C 1
ATOM 802 O O . VAL A 1 100 ? -1.310 -3.276 4.192 1.00 94.50 100 VAL A O 1
ATOM 805 N N . ILE A 1 101 ? -2.822 -1.857 3.318 1.00 95.62 101 ILE A N 1
ATOM 806 C CA . ILE A 1 101 ? -2.672 -2.240 1.918 1.00 95.62 101 ILE A CA 1
ATOM 807 C C . ILE A 1 101 ? -2.145 -1.026 1.156 1.00 95.62 101 ILE A C 1
ATOM 809 O O . ILE A 1 101 ? -2.771 0.028 1.153 1.00 95.62 101 ILE A O 1
ATOM 813 N N . ILE A 1 102 ? -1.003 -1.185 0.490 1.00 96.62 102 ILE A N 1
ATOM 814 C CA . ILE A 1 102 ? -0.364 -0.165 -0.348 1.00 96.62 102 ILE A CA 1
ATOM 815 C C . ILE A 1 102 ? -0.395 -0.660 -1.791 1.00 96.62 102 ILE A C 1
ATOM 817 O O . ILE A 1 102 ? -0.018 -1.798 -2.067 1.00 96.62 102 ILE A O 1
ATOM 821 N N . GLN A 1 103 ? -0.822 0.182 -2.725 1.00 96.81 103 GLN A N 1
ATOM 822 C CA . GLN A 1 103 ? -0.769 -0.101 -4.155 1.00 96.81 103 GLN A CA 1
ATOM 823 C C . GLN A 1 103 ? 0.249 0.815 -4.825 1.00 96.81 103 GLN A C 1
ATOM 825 O O . GLN A 1 103 ? 0.072 2.032 -4.861 1.00 96.81 103 GLN A O 1
ATOM 830 N N . LEU A 1 104 ? 1.311 0.236 -5.385 1.00 96.75 104 LEU A N 1
ATOM 831 C CA . LEU A 1 104 ? 2.304 0.992 -6.146 1.00 96.75 104 LEU A CA 1
ATOM 832 C C . LEU A 1 104 ? 1.974 0.990 -7.632 1.00 96.75 104 LEU A C 1
ATOM 834 O O . LEU A 1 104 ? 1.615 -0.049 -8.191 1.00 96.75 104 LEU A O 1
ATOM 838 N N . LYS A 1 105 ? 2.196 2.133 -8.276 1.00 95.69 105 LYS A N 1
ATOM 839 C CA . LYS A 1 105 ? 2.150 2.295 -9.729 1.00 95.69 105 LYS A CA 1
ATOM 840 C C . LYS A 1 105 ? 3.540 2.618 -10.260 1.00 95.69 105 LYS A C 1
ATOM 842 O O . LYS A 1 105 ? 4.227 3.483 -9.725 1.00 95.69 105 LYS A O 1
ATOM 847 N N . TYR A 1 106 ? 3.938 1.942 -11.333 1.00 95.69 106 TYR A N 1
ATOM 848 C CA . TYR A 1 106 ? 5.152 2.270 -12.074 1.00 95.69 106 TYR A CA 1
ATOM 849 C C . TYR A 1 106 ? 4.959 3.560 -12.879 1.00 95.69 106 TYR A C 1
ATOM 851 O O . TYR A 1 106 ? 3.937 3.721 -13.546 1.00 95.69 106 TYR A O 1
ATOM 859 N N . VAL A 1 107 ? 5.940 4.461 -12.824 1.00 94.69 107 VAL A N 1
ATOM 860 C CA . VAL A 1 107 ? 5.905 5.763 -13.52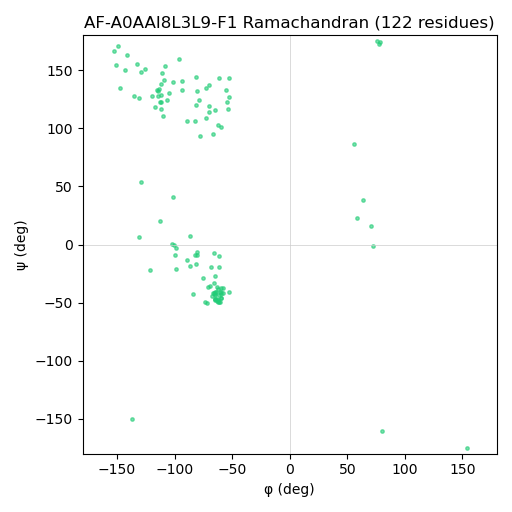2 1.00 94.69 107 VAL A CA 1
ATOM 861 C C . VAL A 1 107 ? 7.179 6.055 -14.321 1.00 94.69 107 VAL A C 1
ATOM 863 O O . VAL A 1 107 ? 7.328 7.139 -14.873 1.00 94.69 107 VAL A O 1
ATOM 866 N N . GLY A 1 108 ? 8.103 5.095 -14.412 1.00 93.00 108 GLY A N 1
ATOM 867 C CA . GLY A 1 108 ? 9.318 5.250 -15.212 1.00 93.00 108 GLY A CA 1
ATOM 868 C C . GLY A 1 108 ? 10.414 6.088 -14.555 1.00 93.00 108 GLY A C 1
ATOM 869 O O . GLY A 1 108 ? 10.246 6.666 -13.485 1.00 93.00 108 GLY A O 1
ATOM 870 N N . ARG A 1 109 ? 11.581 6.148 -15.208 1.00 89.44 109 ARG A N 1
ATOM 871 C CA . ARG A 1 109 ? 12.807 6.774 -14.668 1.00 89.44 109 ARG A CA 1
ATOM 872 C C . ARG A 1 109 ? 12.743 8.293 -14.462 1.00 89.44 109 ARG A C 1
ATOM 874 O O . ARG A 1 109 ? 13.677 8.842 -13.893 1.00 89.44 109 ARG A O 1
ATOM 881 N N . GLY A 1 110 ? 11.678 8.961 -14.907 1.00 87.00 110 GLY A N 1
ATOM 882 C CA . GLY A 1 110 ? 11.457 10.383 -14.624 1.00 87.00 110 GLY A CA 1
ATOM 883 C C . GLY A 1 110 ? 11.148 10.667 -13.148 1.00 87.00 110 GLY A C 1
ATOM 884 O O . GLY A 1 110 ? 11.319 11.793 -12.698 1.00 87.00 110 GLY A O 1
ATOM 885 N N . HIS A 1 111 ? 10.734 9.649 -12.385 1.00 92.06 111 HIS A N 1
ATOM 886 C CA . HIS A 1 111 ? 10.538 9.738 -10.940 1.00 92.06 111 HIS A CA 1
ATOM 887 C C . HIS A 1 111 ? 11.726 9.102 -10.193 1.00 92.06 111 HIS A C 1
ATOM 889 O O . HIS A 1 111 ? 12.154 8.020 -10.608 1.00 92.06 111 HIS A O 1
ATOM 895 N N . PRO A 1 112 ? 12.218 9.672 -9.070 1.00 92.06 112 PRO A N 1
ATOM 896 C CA . PRO A 1 112 ? 13.403 9.167 -8.361 1.00 92.06 112 PRO A CA 1
ATOM 897 C C . PRO A 1 112 ? 13.348 7.674 -8.015 1.00 92.06 112 PRO A C 1
ATOM 899 O O . PRO A 1 112 ? 14.325 6.952 -8.194 1.00 92.06 112 PRO A O 1
ATOM 902 N N . SER A 1 113 ? 12.186 7.185 -7.577 1.00 91.88 113 SER A N 1
ATOM 903 C CA . SER A 1 113 ? 11.985 5.764 -7.254 1.00 91.88 113 SER A CA 1
ATOM 904 C C . SER A 1 113 ? 11.525 4.927 -8.454 1.00 91.88 113 SER A C 1
ATOM 906 O O . SER A 1 113 ? 11.502 3.703 -8.396 1.00 91.88 113 SER A O 1
ATOM 908 N N . GLY A 1 114 ? 11.099 5.564 -9.547 1.00 93.81 114 GLY A N 1
ATOM 909 C CA . GLY A 1 114 ? 10.475 4.900 -10.694 1.00 93.81 114 GLY A CA 1
ATOM 910 C C . GLY A 1 114 ? 9.048 4.380 -10.466 1.00 93.81 114 GLY A C 1
ATOM 911 O O . GLY A 1 114 ? 8.427 3.846 -11.388 1.00 93.81 114 GLY A O 1
ATOM 912 N N . TYR A 1 115 ? 8.519 4.546 -9.256 1.00 94.69 115 TYR A N 1
ATOM 913 C CA . TYR A 1 115 ? 7.156 4.217 -8.854 1.00 94.69 115 TYR A CA 1
ATOM 914 C C . TYR A 1 115 ? 6.609 5.277 -7.892 1.00 94.69 115 TYR A C 1
ATOM 916 O O . TYR A 1 115 ? 7.374 6.042 -7.303 1.00 94.69 115 TYR A O 1
ATOM 924 N N . VAL A 1 116 ? 5.287 5.285 -7.725 1.00 94.88 116 VAL A N 1
ATOM 925 C CA . VAL A 1 116 ? 4.547 6.115 -6.764 1.00 94.88 116 VAL A CA 1
ATOM 926 C C . VAL A 1 116 ? 3.540 5.264 -5.998 1.00 94.88 116 VAL A C 1
ATOM 928 O O . VAL A 1 116 ? 3.075 4.238 -6.505 1.00 94.88 116 VAL A O 1
ATOM 931 N N . VAL A 1 117 ? 3.167 5.704 -4.797 1.00 96.00 117 VAL A N 1
ATOM 932 C CA . VAL A 1 117 ? 1.978 5.183 -4.115 1.00 96.00 117 VAL A CA 1
ATOM 933 C C . VAL A 1 117 ? 0.753 5.690 -4.873 1.00 96.00 117 VAL A C 1
ATOM 935 O O . VAL A 1 117 ? 0.512 6.890 -4.948 1.00 96.00 117 VAL A O 1
ATOM 938 N N . TYR A 1 118 ? 0.011 4.771 -5.484 1.00 95.56 118 TYR A N 1
ATOM 939 C CA . TYR A 1 118 ? -1.219 5.072 -6.214 1.00 95.56 118 TYR A CA 1
ATOM 940 C C . TYR A 1 118 ? -2.417 5.153 -5.272 1.00 95.56 118 TYR A C 1
ATOM 942 O O . TYR A 1 118 ? -3.246 6.050 -5.386 1.00 95.56 118 TYR A O 1
ATOM 950 N N . SER A 1 119 ? -2.494 4.213 -4.330 1.00 94.75 119 SER A N 1
ATOM 951 C CA . SER A 1 119 ? -3.474 4.221 -3.252 1.00 94.75 119 SER A CA 1
ATOM 952 C C . SER A 1 119 ? -2.902 3.515 -2.022 1.00 94.75 119 SER A C 1
ATOM 954 O O . SER A 1 119 ? -2.015 2.661 -2.139 1.00 94.75 119 SER A O 1
ATOM 956 N N . ALA A 1 120 ? -3.405 3.872 -0.843 1.00 95.19 120 ALA A N 1
ATOM 957 C CA . ALA A 1 120 ? -3.149 3.139 0.387 1.00 95.19 120 ALA A CA 1
ATOM 958 C C . ALA A 1 120 ? -4.364 3.215 1.318 1.00 95.19 120 ALA A C 1
ATOM 960 O O . ALA A 1 120 ? -4.964 4.277 1.493 1.00 95.19 120 ALA A O 1
ATOM 961 N N . TYR A 1 121 ? -4.745 2.078 1.889 1.00 94.00 121 TYR A N 1
ATOM 962 C CA . TYR A 1 121 ? -5.946 1.942 2.709 1.00 94.00 121 TYR A CA 1
ATOM 963 C C . TYR A 1 121 ? -5.793 0.822 3.738 1.00 94.00 121 TYR A C 1
ATOM 965 O O . TYR A 1 121 ? -4.872 0.007 3.662 1.00 94.00 121 TYR A O 1
ATOM 973 N N . LEU A 1 122 ? -6.695 0.790 4.715 1.00 92.31 122 LEU A N 1
ATOM 974 C CA . LEU A 1 122 ? -6.703 -0.223 5.765 1.00 92.31 122 LEU A CA 1
ATOM 975 C C . LEU A 1 122 ? -7.377 -1.500 5.263 1.00 92.31 122 LEU A C 1
ATOM 977 O O . LEU A 1 122 ? -8.338 -1.455 4.494 1.00 92.31 122 LEU A O 1
ATOM 981 N N . ALA A 1 123 ? -6.878 -2.655 5.691 1.00 84.06 123 ALA A N 1
ATOM 982 C CA . ALA A 1 123 ? -7.556 -3.918 5.436 1.00 84.06 123 ALA A CA 1
ATOM 983 C C . ALA A 1 123 ? -8.729 -4.050 6.418 1.00 84.06 123 ALA A C 1
ATOM 985 O O . ALA A 1 123 ? -8.532 -4.480 7.551 1.00 84.06 123 ALA A O 1
ATOM 986 N N . GLY A 1 124 ? -9.919 -3.622 5.988 1.00 66.56 124 GLY A N 1
ATOM 987 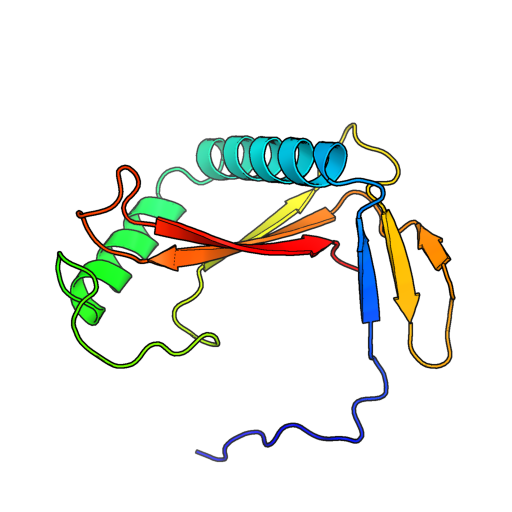C CA . GLY A 1 124 ? -11.146 -3.717 6.784 1.00 66.56 124 GLY A CA 1
ATOM 988 C C . GLY A 1 124 ? -11.647 -5.143 6.996 1.00 66.56 124 GLY A C 1
ATOM 989 O O . GLY A 1 124 ? -11.309 -6.035 6.188 1.00 66.56 124 GLY A O 1
#

Nearest PDB structures (foldseek):
  8orn-assembly2_C  TM=2.457E-01  e=6.671E+00  Xanthomonas campestris pv. campestris str. B100

Foldseek 3Di:
DDDPDPPPPPQWDKDWDFPDPVLQVVLVVVFVVVQCVVCVVPVVVLLVVQCVQCNQQNPDDDDDQVPNKDKRKGFDPPDFARTFMDTRVDDGGHGLHRMKIWIKHARHPVDVSRIDGPDMGGND

Organism: NCBI:txid67304